Protein AF-A0A1G5H7Q2-F1 (afdb_monomer)

Secondary structure (DSSP, 8-state):
-PPP---------------S------SS-HHHHHHS-HHHHHHHHHHHHHHHHHHHHHHTT-TTGGGEEEEEEE-S-TT-SS-SEEEEEE--SSPPTT-EEEEEESTTSSHHHHHHHHHHHTTS--EEEEEEE-TTSSEEEEEE-

Mean predicted aligned error: 10.67 Å

Nearest PDB structures (foldseek):
  2pn1-assembly1_A-2  TM=3.275E-01  e=1.797E+00  Exiguobacterium sibiricum 255-15
  4it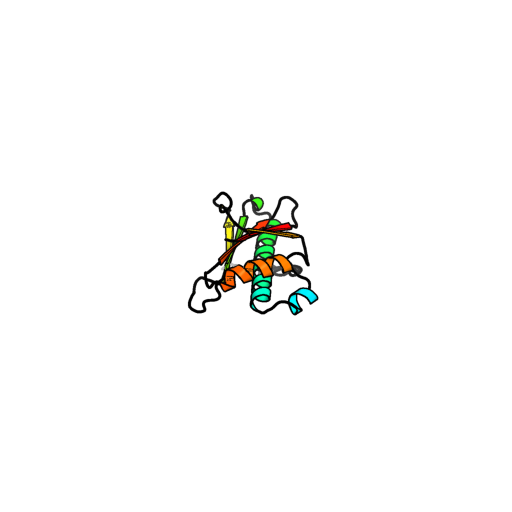4-assembly7_B  TM=2.062E-01  e=1.314E+00  Drosophila melanogaster
  8apo-assembly1_Bc  TM=1.913E-01  e=4.888E+00  Polytomella magna
  8apn-assembly1_Bc  TM=1.744E-01  e=4.888E+00  Polytomella magna

Radius of gyration: 21.03 Å; Cα contacts (8 Å, |Δi|>4): 199; chains: 1; bounding box: 71×62×32 Å

Organism: NCBI:txid490189

Foldseek 3Di:
DDDDDDDDPPPPPPPPPPPPPPPQAFLADPVLLVVDDPQLVLVRVQVSVQVVVLVVCVVVVPVPSQQKKKKAKAFPDPVPPPHGDIDIDGNPDDDDPPKDKDKGAGYRGCNVVSVVVVVVRVVGDIKIWMWHDDDPGGMIMIIID

Solvent-accessible surface area (backbone atoms only — not comparable to full-atom values): 8779 Å² total; per-residue (Å²): 139,86,81,84,81,82,81,81,78,80,81,79,78,75,80,77,77,80,76,74,82,70,76,78,57,50,43,46,40,73,70,54,51,71,70,41,52,75,70,43,41,52,51,50,52,51,50,22,49,39,53,45,52,54,50,49,40,55,74,69,63,47,86,67,47,90,44,44,33,25,41,34,34,39,50,88,54,90,83,52,84,77,44,68,43,75,47,74,46,74,63,90,69,80,80,69,86,87,48,48,73,45,70,30,55,49,61,60,42,36,63,71,49,40,55,56,53,47,61,57,43,71,73,73,47,71,36,58,36,42,40,33,76,41,97,87,80,63,32,33,38,39,34,34,111

pLDDT: mean 77.85, std 17.21, range [39.62, 93.12]

Structure (mmCIF, N/CA/C/O backbone):
data_AF-A0A1G5H7Q2-F1
#
_entry.id   AF-A0A1G5H7Q2-F1
#
loop_
_atom_site.group_PDB
_atom_site.id
_atom_site.type_symbol
_atom_site.label_atom_id
_atom_site.label_alt_id
_atom_site.label_comp_id
_atom_site.label_asym_id
_atom_site.label_entity_id
_atom_site.label_seq_id
_atom_site.pdbx_PDB_ins_code
_atom_site.Cartn_x
_atom_site.Cartn_y
_atom_site.Cartn_z
_atom_site.occupancy
_atom_site.B_iso_or_equiv
_atom_site.auth_seq_id
_atom_site.auth_comp_id
_atom_site.auth_asym_id
_atom_site.auth_atom_id
_atom_site.pdbx_PDB_model_num
ATOM 1 N N . MET A 1 1 ? 50.654 -50.462 1.921 1.00 40.31 1 MET A N 1
ATOM 2 C CA . MET A 1 1 ? 50.726 -48.995 2.110 1.00 40.31 1 MET A CA 1
ATOM 3 C C . MET A 1 1 ? 49.405 -48.376 1.658 1.00 40.31 1 MET A C 1
ATOM 5 O O . MET A 1 1 ? 49.178 -48.260 0.462 1.00 40.31 1 MET A O 1
ATOM 9 N N . LYS A 1 2 ? 48.482 -48.091 2.588 1.00 40.03 2 LYS A N 1
ATOM 10 C CA . LYS A 1 2 ? 47.174 -47.475 2.289 1.00 40.03 2 LYS A CA 1
ATOM 11 C C . LYS A 1 2 ? 47.335 -45.951 2.318 1.00 40.03 2 LYS A C 1
ATOM 13 O O . LYS A 1 2 ? 47.738 -45.409 3.341 1.00 40.03 2 LYS A O 1
ATOM 18 N N . LYS A 1 3 ? 47.072 -45.285 1.190 1.00 40.91 3 LYS A N 1
ATOM 19 C CA . LYS A 1 3 ? 47.108 -43.821 1.059 1.00 40.91 3 LYS A CA 1
ATOM 20 C C . LYS A 1 3 ? 45.896 -43.219 1.784 1.00 40.91 3 LYS A C 1
ATOM 22 O O . LYS A 1 3 ? 44.766 -43.574 1.465 1.00 40.91 3 LYS A O 1
ATOM 27 N N . MET A 1 4 ? 46.146 -42.338 2.755 1.00 39.62 4 MET A N 1
ATOM 28 C CA . MET A 1 4 ? 45.134 -41.457 3.346 1.00 39.62 4 MET A CA 1
ATOM 29 C C . MET A 1 4 ? 44.640 -40.480 2.277 1.00 39.62 4 MET A C 1
ATOM 31 O O . MET A 1 4 ? 45.442 -39.770 1.672 1.00 39.62 4 MET A O 1
ATOM 35 N N . LEU A 1 5 ? 43.329 -40.444 2.054 1.00 40.12 5 LEU A N 1
ATOM 36 C CA . LEU A 1 5 ? 42.669 -39.422 1.252 1.00 40.12 5 LEU A CA 1
ATOM 37 C C . LEU A 1 5 ? 42.170 -38.340 2.221 1.00 40.12 5 LEU A C 1
ATOM 39 O O . LEU A 1 5 ? 41.157 -38.529 2.891 1.00 40.12 5 LEU A O 1
ATOM 43 N N . SER A 1 6 ? 42.907 -37.237 2.352 1.00 40.44 6 SER A N 1
ATOM 44 C CA . SER A 1 6 ? 42.433 -36.064 3.094 1.00 40.44 6 SER A CA 1
ATOM 45 C C . SER A 1 6 ? 41.362 -35.354 2.270 1.00 40.44 6 SER A C 1
ATOM 47 O O . SER A 1 6 ? 41.665 -34.743 1.248 1.00 40.44 6 SER A O 1
ATOM 49 N N . ILE A 1 7 ? 40.108 -35.436 2.711 1.00 47.91 7 ILE A N 1
ATOM 50 C CA . ILE A 1 7 ? 39.013 -34.624 2.177 1.00 47.91 7 ILE A CA 1
ATOM 51 C C . ILE A 1 7 ? 39.123 -33.244 2.825 1.00 47.91 7 ILE A C 1
ATOM 53 O O . ILE A 1 7 ? 38.808 -33.067 4.000 1.00 47.91 7 ILE A O 1
ATOM 57 N N . VAL A 1 8 ? 39.598 -32.265 2.060 1.00 45.09 8 VAL A N 1
ATOM 58 C CA . VAL A 1 8 ? 39.517 -30.851 2.431 1.00 45.09 8 VAL A CA 1
ATOM 59 C C . VAL A 1 8 ? 38.085 -30.399 2.158 1.00 45.09 8 VAL A C 1
ATOM 61 O O . VAL A 1 8 ? 37.691 -30.217 1.009 1.00 45.09 8 VAL A O 1
ATOM 64 N N . VAL A 1 9 ? 37.288 -30.249 3.214 1.00 44.25 9 VAL A N 1
ATOM 65 C CA . VAL A 1 9 ? 35.971 -29.611 3.125 1.00 44.25 9 VAL A CA 1
ATOM 66 C C . VAL A 1 9 ? 36.202 -28.103 3.057 1.00 44.25 9 VAL A C 1
ATOM 68 O O . VAL A 1 9 ? 36.455 -27.460 4.073 1.00 44.25 9 VAL A O 1
ATOM 71 N N . LEU A 1 10 ? 36.149 -27.533 1.850 1.00 40.84 10 LEU A N 1
ATOM 72 C CA . LEU A 1 10 ? 36.019 -26.087 1.688 1.00 40.84 10 LEU A CA 1
ATOM 73 C C . LEU A 1 10 ? 34.616 -25.677 2.153 1.00 40.84 10 LEU A C 1
ATOM 75 O O . LEU A 1 10 ? 33.628 -25.877 1.450 1.00 40.84 10 LEU A O 1
ATOM 79 N N . LEU A 1 11 ? 34.538 -25.087 3.344 1.00 42.00 11 LEU A N 1
ATOM 80 C CA . LEU A 1 11 ? 33.379 -24.317 3.784 1.00 42.00 11 LEU A CA 1
ATOM 81 C C . LEU A 1 11 ? 33.308 -23.037 2.943 1.00 42.00 11 LEU A C 1
ATOM 83 O O . LEU A 1 11 ? 33.927 -22.025 3.261 1.00 42.00 11 LEU A O 1
ATOM 87 N N . LEU A 1 12 ? 32.553 -23.091 1.846 1.00 44.44 12 LEU A N 1
ATOM 88 C CA . LEU A 1 12 ? 32.047 -21.899 1.173 1.00 44.44 12 LEU A CA 1
ATOM 89 C C . LEU A 1 12 ? 31.037 -21.235 2.113 1.00 44.44 12 LEU A C 1
ATOM 91 O O . LEU A 1 12 ? 29.849 -21.554 2.102 1.00 44.44 12 LEU A O 1
ATOM 95 N N . THR A 1 13 ? 31.505 -20.306 2.944 1.00 48.97 13 THR A N 1
ATOM 96 C CA . THR A 1 13 ? 30.626 -19.323 3.575 1.00 48.97 13 THR A CA 1
ATOM 97 C C . THR A 1 13 ? 30.107 -18.412 2.468 1.00 48.97 13 THR A C 1
ATOM 99 O O . THR A 1 13 ? 30.735 -17.414 2.114 1.00 48.97 13 THR A O 1
ATOM 102 N N . ALA A 1 14 ? 28.977 -18.782 1.865 1.00 46.59 14 ALA A N 1
ATOM 103 C CA . ALA A 1 14 ? 28.195 -17.841 1.088 1.00 46.59 14 ALA A CA 1
ATOM 104 C C . ALA A 1 14 ? 27.782 -16.722 2.052 1.00 46.59 14 ALA A C 1
ATOM 106 O O . ALA A 1 14 ? 26.917 -16.918 2.905 1.00 46.59 14 ALA A O 1
ATOM 107 N N . ASN A 1 15 ? 28.441 -15.566 1.951 1.00 44.97 15 ASN A N 1
ATOM 108 C CA . ASN A 1 15 ? 27.963 -14.332 2.558 1.00 44.97 15 ASN A CA 1
ATOM 109 C C . ASN A 1 15 ? 26.642 -13.980 1.870 1.00 44.97 15 ASN A C 1
ATOM 111 O O . ASN A 1 15 ? 26.604 -13.247 0.883 1.00 44.97 15 ASN A O 1
ATOM 115 N N . LEU A 1 16 ? 25.552 -14.559 2.370 1.00 41.03 16 LEU A N 1
ATOM 116 C CA . LEU A 1 16 ? 24.197 -14.107 2.119 1.00 41.03 16 LEU A CA 1
ATOM 117 C C . LEU A 1 16 ? 24.096 -12.707 2.725 1.00 41.03 16 LEU A C 1
ATOM 119 O O . LEU A 1 16 ? 23.753 -12.535 3.890 1.00 41.03 16 LEU A O 1
ATOM 123 N N . SER A 1 17 ? 24.442 -11.702 1.922 1.00 44.06 17 SER A N 1
ATOM 124 C CA . SER A 1 17 ? 24.126 -10.296 2.160 1.00 44.06 17 SER A CA 1
ATOM 125 C C . SER A 1 17 ? 22.605 -10.112 2.063 1.00 44.06 17 SER A C 1
ATOM 127 O O . SER A 1 17 ? 22.088 -9.480 1.142 1.00 44.06 17 SER A O 1
ATOM 129 N N . VAL A 1 18 ? 21.864 -10.718 2.988 1.00 45.47 18 VAL A N 1
ATOM 130 C CA . VAL A 1 18 ? 20.448 -10.433 3.191 1.00 45.47 18 VAL A CA 1
ATOM 131 C C . VAL A 1 18 ? 20.397 -9.131 3.977 1.00 45.47 18 VAL A C 1
ATOM 133 O O . VAL A 1 18 ? 20.736 -9.103 5.156 1.00 45.47 18 VAL A O 1
ATOM 136 N N . GLY A 1 19 ? 20.001 -8.052 3.306 1.00 46.94 19 GLY A N 1
ATOM 137 C CA . GLY A 1 19 ? 19.750 -6.764 3.952 1.00 46.94 19 GLY A CA 1
ATOM 138 C C . GLY A 1 19 ? 20.774 -5.687 3.620 1.00 46.94 19 GLY A C 1
ATOM 139 O O . GLY A 1 19 ? 21.358 -5.089 4.515 1.00 46.94 19 GLY A O 1
ATOM 140 N N . GLN A 1 20 ? 20.963 -5.386 2.336 1.00 39.62 20 GLN A N 1
ATOM 141 C CA . GLN A 1 20 ? 21.412 -4.047 1.968 1.00 39.62 20 GLN A CA 1
ATOM 142 C C . GLN A 1 20 ? 20.201 -3.125 2.156 1.00 39.62 20 GLN A C 1
A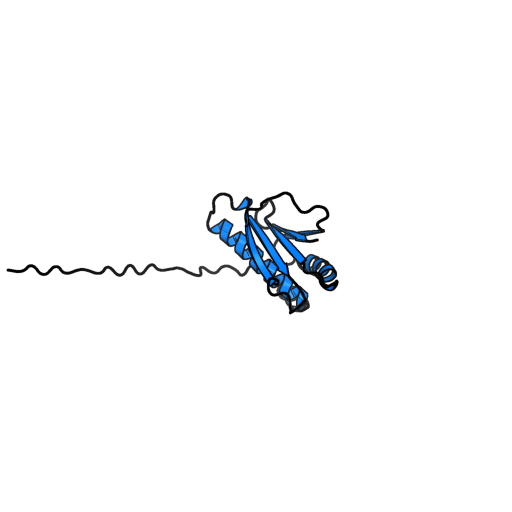TOM 144 O O . GLN A 1 20 ? 19.188 -3.343 1.497 1.00 39.62 20 GLN A O 1
ATOM 149 N N . GLU A 1 21 ? 20.281 -2.201 3.121 1.00 43.53 21 GLU A N 1
ATOM 150 C CA . GLU A 1 21 ? 19.215 -1.304 3.594 1.00 43.53 21 GLU A CA 1
ATOM 151 C C . GLU A 1 21 ? 18.191 -0.938 2.508 1.00 43.53 21 GLU A C 1
ATOM 153 O O . GLU A 1 21 ? 18.346 0.038 1.768 1.00 43.53 21 GLU A O 1
ATOM 158 N N . SER A 1 22 ? 17.102 -1.707 2.405 1.00 45.69 22 SER A N 1
ATOM 159 C CA . SER A 1 22 ? 15.968 -1.259 1.615 1.00 45.69 22 SER A CA 1
ATOM 160 C C . SER A 1 22 ? 15.353 -0.120 2.413 1.00 45.69 22 SER A C 1
ATOM 162 O O . SER A 1 22 ? 14.729 -0.370 3.447 1.00 45.69 22 SER A O 1
ATOM 164 N N . LYS A 1 23 ? 15.553 1.131 1.981 1.00 57.19 23 LYS A N 1
ATOM 165 C CA . LYS A 1 23 ? 14.764 2.256 2.496 1.00 57.19 23 LYS A CA 1
ATOM 166 C C . LYS A 1 23 ? 13.307 1.812 2.495 1.00 57.19 23 LYS A C 1
ATOM 168 O O . LYS A 1 23 ? 12.774 1.478 1.436 1.00 57.19 23 LYS A O 1
ATOM 173 N N . MET A 1 24 ? 12.713 1.747 3.685 1.00 62.50 24 MET A N 1
ATOM 174 C CA . MET A 1 24 ? 11.333 1.318 3.858 1.00 62.50 24 MET A CA 1
ATOM 175 C C . MET A 1 24 ? 10.472 2.174 2.930 1.00 62.50 24 MET A C 1
ATOM 177 O O . MET A 1 24 ? 10.538 3.405 2.976 1.00 62.50 24 MET A O 1
ATOM 181 N N . VAL A 1 25 ? 9.750 1.534 2.011 1.00 73.25 25 VAL A N 1
ATOM 182 C CA . VAL A 1 25 ? 8.901 2.280 1.087 1.00 73.25 25 VAL A CA 1
ATOM 183 C C . VAL A 1 25 ? 7.747 2.836 1.905 1.00 73.25 25 VAL A C 1
ATOM 185 O O . VAL A 1 25 ? 7.018 2.068 2.522 1.00 73.25 25 VAL A O 1
ATOM 188 N N . SER A 1 26 ? 7.612 4.162 1.920 1.00 84.19 26 SER A N 1
ATOM 189 C CA . SER A 1 26 ? 6.481 4.839 2.542 1.00 84.19 26 SER A CA 1
ATOM 190 C C . SER A 1 26 ? 5.737 5.669 1.509 1.00 84.19 26 SER A C 1
ATOM 192 O O . SER A 1 26 ? 6.331 6.512 0.839 1.00 84.19 26 SER A O 1
ATOM 194 N N . VAL A 1 27 ? 4.433 5.446 1.383 1.00 87.81 27 VAL A N 1
ATOM 195 C CA . VAL A 1 27 ? 3.548 6.203 0.481 1.00 87.81 27 VAL A CA 1
ATOM 196 C C . VAL A 1 27 ? 2.880 7.403 1.170 1.00 87.81 27 VAL A C 1
ATOM 198 O O . VAL A 1 27 ? 2.236 8.230 0.523 1.00 87.81 27 VAL A O 1
ATOM 201 N N . VAL A 1 28 ? 3.081 7.537 2.483 1.00 88.94 28 VAL A N 1
ATOM 202 C CA . VAL A 1 28 ? 2.640 8.655 3.338 1.00 88.94 28 VAL A CA 1
ATOM 203 C C . VAL A 1 28 ? 3.804 9.179 4.176 1.00 88.94 28 VAL A C 1
ATOM 205 O O . VAL A 1 28 ? 4.762 8.446 4.434 1.00 88.94 28 VAL A O 1
ATOM 208 N N . THR A 1 29 ? 3.751 10.438 4.609 1.00 89.31 29 THR A N 1
ATOM 209 C CA . THR A 1 29 ? 4.743 10.969 5.561 1.00 89.31 29 THR A CA 1
ATOM 210 C C . THR A 1 29 ? 4.509 10.420 6.972 1.00 89.31 29 THR A C 1
ATOM 212 O O . THR A 1 29 ? 3.444 9.882 7.282 1.00 89.31 29 THR A O 1
ATOM 215 N N . THR A 1 30 ? 5.489 10.580 7.864 1.00 89.12 30 THR A N 1
ATOM 216 C CA . THR A 1 30 ? 5.352 10.210 9.283 1.00 89.12 30 THR A CA 1
ATOM 217 C C . THR A 1 30 ? 4.205 10.968 9.956 1.00 89.12 30 THR A C 1
ATOM 219 O O . THR A 1 30 ? 3.441 10.399 10.736 1.00 89.12 30 THR A O 1
ATOM 222 N N . GLU A 1 31 ? 4.076 12.260 9.665 1.00 90.44 31 GLU A N 1
ATOM 223 C CA . GLU A 1 31 ? 3.040 13.138 10.211 1.00 90.44 31 GLU A CA 1
ATOM 224 C C . GLU A 1 31 ? 1.662 12.735 9.687 1.00 90.44 31 GLU A C 1
ATOM 226 O O . GLU A 1 31 ? 0.698 12.677 10.452 1.00 90.44 31 GLU A O 1
ATOM 231 N N . GLU A 1 32 ? 1.574 12.395 8.400 1.00 90.56 32 GLU A N 1
ATOM 232 C CA . GLU A 1 32 ? 0.348 11.872 7.815 1.00 90.56 32 GLU A CA 1
ATOM 233 C C . GLU A 1 32 ? -0.041 10.549 8.454 1.00 90.56 32 GLU A C 1
ATOM 235 O O . GLU A 1 32 ? -1.176 10.446 8.908 1.00 90.56 32 GLU A O 1
ATOM 240 N N . TYR A 1 33 ? 0.887 9.592 8.562 1.00 91.81 33 TYR A N 1
ATOM 241 C CA . TYR A 1 33 ? 0.647 8.279 9.164 1.00 91.81 33 TYR A CA 1
ATOM 242 C C . TYR A 1 33 ? 0.123 8.391 10.601 1.00 91.81 33 TYR A C 1
ATOM 244 O O . TYR A 1 33 ? -0.827 7.709 10.979 1.00 91.81 33 TYR A O 1
ATOM 252 N N . LYS A 1 34 ? 0.682 9.308 11.401 1.00 92.88 34 LYS A N 1
ATOM 253 C CA . LYS A 1 34 ? 0.197 9.595 12.763 1.00 92.88 34 LYS A CA 1
ATOM 254 C C . LYS A 1 34 ? -1.227 10.157 12.791 1.00 92.88 34 LYS A C 1
ATOM 256 O O . LYS A 1 34 ? -1.918 9.975 13.787 1.00 92.88 34 LYS A O 1
ATOM 261 N N . SER A 1 35 ? -1.648 10.844 11.729 1.00 91.94 35 SER A N 1
ATOM 262 C CA . SER A 1 35 ? -2.992 11.422 11.594 1.00 91.94 35 SER A CA 1
ATOM 263 C C . SER A 1 35 ? -4.036 10.462 11.013 1.00 91.94 35 SER A C 1
ATOM 265 O O . SER A 1 35 ? -5.215 10.815 10.981 1.00 91.94 35 SER A O 1
ATOM 267 N N . LEU A 1 36 ? -3.608 9.300 10.511 1.00 92.06 36 LEU A N 1
ATOM 268 C CA . LEU A 1 36 ? -4.490 8.263 9.985 1.00 92.06 36 LEU A CA 1
ATOM 269 C C . LEU A 1 36 ? -5.175 7.512 11.127 1.00 92.06 36 LEU A C 1
ATOM 271 O O . LEU A 1 36 ? -4.612 7.355 12.214 1.00 92.06 36 LEU A O 1
ATOM 275 N N . ASP A 1 37 ? -6.371 7.000 10.864 1.00 92.31 37 ASP A N 1
ATOM 276 C CA . ASP A 1 37 ? -6.988 6.030 11.765 1.00 92.31 37 ASP A CA 1
ATOM 277 C C . ASP A 1 37 ? -6.451 4.605 11.549 1.00 92.31 37 ASP A C 1
ATOM 279 O O . ASP A 1 37 ? -5.655 4.353 10.649 1.00 92.31 37 ASP A O 1
ATOM 283 N N . GLU A 1 38 ? -6.875 3.648 12.375 1.00 90.56 38 GLU A N 1
ATOM 284 C CA . GLU A 1 38 ? -6.345 2.277 12.318 1.00 90.56 38 GLU A CA 1
ATOM 285 C C . GLU A 1 38 ? -6.634 1.560 10.989 1.00 90.56 38 GLU A C 1
ATOM 287 O O . GLU A 1 38 ? -5.817 0.767 10.521 1.00 90.56 38 GLU A O 1
ATOM 292 N N . THR A 1 39 ? -7.761 1.862 10.335 1.00 89.62 39 THR A N 1
ATOM 293 C CA . THR A 1 39 ? -8.076 1.272 9.023 1.00 89.62 39 THR A CA 1
ATOM 294 C C . THR A 1 39 ? -7.182 1.871 7.941 1.00 89.62 39 THR A C 1
ATOM 296 O O . THR A 1 39 ? -6.647 1.154 7.098 1.00 89.62 39 THR A O 1
ATOM 299 N N . GLU A 1 40 ? -6.981 3.184 7.978 1.00 92.19 40 GLU A N 1
ATOM 300 C CA . GLU A 1 40 ? -6.123 3.914 7.050 1.00 92.19 40 GLU A CA 1
ATOM 301 C C . GLU A 1 40 ? -4.639 3.571 7.232 1.00 92.19 40 GLU A C 1
ATOM 303 O O . GLU A 1 40 ? -3.936 3.411 6.236 1.00 92.19 40 GLU A O 1
ATOM 308 N N . LYS A 1 41 ? -4.158 3.395 8.469 1.00 92.44 41 LYS A N 1
ATOM 309 C CA . LYS A 1 41 ? -2.795 2.908 8.748 1.00 92.44 41 LYS A CA 1
ATOM 310 C C . LYS A 1 41 ? -2.580 1.524 8.160 1.00 92.44 41 LYS A C 1
ATOM 312 O O . LYS A 1 41 ? -1.596 1.296 7.466 1.00 92.44 41 LYS A O 1
ATOM 317 N N . ARG A 1 42 ? -3.549 0.628 8.354 1.00 90.62 42 ARG A N 1
ATOM 318 C CA . ARG A 1 42 ? -3.504 -0.718 7.784 1.00 90.62 42 ARG A CA 1
ATOM 319 C C . ARG A 1 42 ? -3.461 -0.693 6.253 1.00 90.62 42 ARG A C 1
ATOM 321 O O . ARG A 1 42 ? -2.700 -1.446 5.652 1.00 90.62 42 ARG A O 1
ATOM 328 N N . LEU A 1 43 ? -4.241 0.186 5.618 1.00 92.06 43 LEU A N 1
ATOM 329 C CA . LEU A 1 43 ? -4.16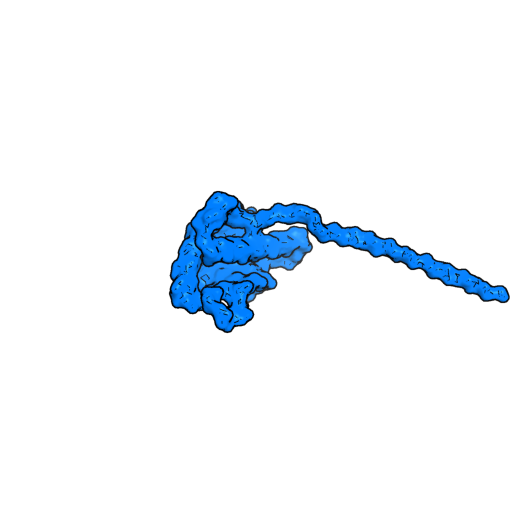3 0.416 4.172 1.00 92.06 43 LEU A CA 1
ATOM 330 C C . LEU A 1 43 ? -2.779 0.926 3.753 1.00 92.06 43 LEU A C 1
ATOM 332 O O . LEU A 1 43 ? -2.222 0.425 2.777 1.00 92.06 43 LEU A O 1
ATOM 336 N N . ALA A 1 44 ? -2.209 1.875 4.500 1.00 92.75 44 ALA A N 1
ATOM 337 C CA . ALA A 1 44 ? -0.866 2.386 4.249 1.00 92.75 44 ALA A CA 1
ATOM 338 C C . ALA A 1 44 ? 0.186 1.274 4.308 1.00 92.75 44 ALA A C 1
ATOM 340 O O . ALA A 1 44 ? 1.006 1.168 3.400 1.00 92.75 44 ALA A O 1
ATOM 341 N N . ASP A 1 45 ? 0.119 0.411 5.318 1.00 92.25 45 ASP A N 1
ATOM 342 C CA . ASP A 1 45 ? 1.062 -0.690 5.501 1.00 92.25 45 ASP A CA 1
ATOM 343 C C . ASP A 1 45 ? 0.952 -1.734 4.380 1.00 92.25 45 ASP A C 1
ATOM 345 O O . ASP A 1 45 ? 1.973 -2.165 3.838 1.00 92.25 45 ASP A O 1
ATOM 349 N N . TYR A 1 46 ? -0.267 -2.090 3.954 1.00 92.81 46 TYR A N 1
ATOM 350 C CA . TYR A 1 46 ? -0.441 -3.012 2.828 1.00 92.81 46 TYR A CA 1
ATOM 351 C C . TYR A 1 46 ? 0.031 -2.425 1.500 1.00 92.81 46 TYR A C 1
ATOM 353 O O . TYR A 1 46 ? 0.685 -3.121 0.723 1.00 92.81 46 TYR A O 1
ATOM 361 N N . VAL A 1 47 ? -0.251 -1.147 1.239 1.00 93.12 47 VAL A N 1
ATOM 362 C CA . VAL A 1 47 ? 0.219 -0.482 0.018 1.00 93.12 47 VAL A CA 1
ATOM 363 C C . VAL A 1 47 ? 1.741 -0.319 0.034 1.00 93.12 47 VAL A C 1
ATOM 365 O O . VAL A 1 47 ? 2.380 -0.568 -0.986 1.00 93.12 47 VAL A O 1
ATOM 368 N N . ASN A 1 48 ? 2.345 0.006 1.180 1.00 92.00 48 ASN A N 1
ATOM 369 C CA . ASN A 1 48 ? 3.801 0.021 1.347 1.00 92.00 48 ASN A CA 1
ATOM 370 C C . ASN A 1 48 ? 4.414 -1.350 1.034 1.00 92.00 48 ASN A C 1
ATOM 372 O O . ASN A 1 48 ? 5.393 -1.427 0.291 1.00 92.00 48 ASN A O 1
ATOM 376 N N . GLY A 1 49 ? 3.814 -2.426 1.554 1.00 91.56 49 GLY A N 1
ATOM 377 C CA . GLY A 1 49 ? 4.224 -3.800 1.270 1.00 91.56 49 GLY A CA 1
ATOM 378 C C . GLY A 1 49 ? 4.123 -4.145 -0.217 1.00 91.56 49 GLY A C 1
ATOM 379 O O . GLY A 1 49 ? 5.101 -4.603 -0.802 1.00 91.56 49 GLY A O 1
ATOM 380 N N . ALA A 1 50 ? 2.986 -3.847 -0.850 1.00 92.44 50 ALA A N 1
ATOM 381 C CA . ALA A 1 50 ? 2.757 -4.084 -2.275 1.00 92.44 50 ALA A CA 1
ATOM 382 C C . ALA A 1 50 ? 3.786 -3.355 -3.151 1.00 92.44 50 ALA A C 1
ATOM 384 O O . ALA A 1 50 ? 4.427 -3.960 -4.013 1.00 92.44 50 ALA A O 1
ATOM 385 N N . VAL A 1 51 ? 4.010 -2.066 -2.884 1.00 91.38 51 VAL A N 1
ATOM 386 C CA . VAL A 1 51 ? 5.014 -1.267 -3.592 1.00 91.38 51 VAL A CA 1
ATOM 387 C C . VAL A 1 51 ? 6.420 -1.830 -3.373 1.00 91.38 51 VAL A C 1
ATOM 389 O O . VAL A 1 51 ? 7.190 -1.936 -4.327 1.00 91.38 51 VAL A O 1
ATOM 392 N N . ALA A 1 52 ? 6.772 -2.207 -2.142 1.00 90.00 52 ALA A N 1
ATOM 393 C CA . ALA A 1 52 ? 8.073 -2.797 -1.843 1.00 90.00 52 ALA A CA 1
ATOM 394 C C . ALA A 1 52 ? 8.291 -4.119 -2.597 1.00 90.00 52 ALA A C 1
ATOM 396 O O . ALA A 1 52 ? 9.370 -4.330 -3.152 1.00 90.00 52 ALA A O 1
ATOM 397 N N . SER A 1 53 ? 7.268 -4.974 -2.689 1.00 89.69 53 SER A N 1
ATOM 398 C CA . SER A 1 53 ? 7.334 -6.223 -3.452 1.00 89.69 53 SER A CA 1
ATOM 399 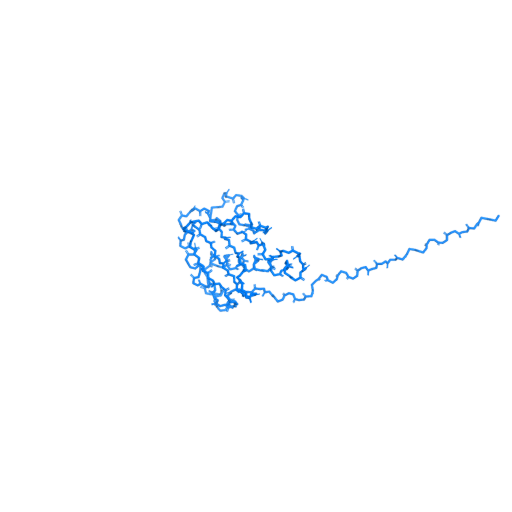C C . SER A 1 53 ? 7.524 -5.980 -4.952 1.00 89.69 53 SER A C 1
ATOM 401 O O . SER A 1 53 ? 8.403 -6.592 -5.559 1.00 89.69 53 SER A O 1
ATOM 403 N N . LEU A 1 54 ? 6.778 -5.041 -5.545 1.00 88.69 54 LEU A N 1
ATOM 404 C CA . LEU A 1 54 ? 6.948 -4.664 -6.955 1.00 88.69 54 LEU A CA 1
ATOM 405 C C . LEU A 1 54 ? 8.346 -4.083 -7.222 1.00 88.69 54 LEU A C 1
ATOM 407 O O . LEU A 1 54 ? 9.015 -4.466 -8.184 1.00 88.69 54 LEU A O 1
ATOM 411 N N . LYS A 1 55 ? 8.849 -3.224 -6.325 1.00 87.44 55 LYS A N 1
ATOM 412 C CA . LYS A 1 55 ? 10.223 -2.702 -6.408 1.00 87.44 55 LYS A CA 1
ATOM 413 C C . LYS A 1 55 ? 11.268 -3.812 -6.317 1.00 87.44 55 LYS A C 1
ATOM 415 O O . LYS A 1 55 ? 12.251 -3.771 -7.054 1.00 87.44 55 LYS A O 1
ATOM 420 N N . ALA A 1 56 ? 11.070 -4.811 -5.460 1.00 86.88 56 ALA A N 1
ATOM 421 C CA . ALA A 1 56 ? 11.986 -5.943 -5.349 1.00 86.88 56 ALA A CA 1
ATOM 422 C C . ALA A 1 56 ? 12.052 -6.762 -6.651 1.00 86.88 56 ALA A C 1
ATOM 424 O O . ALA A 1 56 ? 13.142 -7.154 -7.067 1.00 86.88 56 ALA A O 1
ATOM 425 N N . LEU A 1 57 ? 10.923 -6.970 -7.340 1.00 86.12 57 LEU A N 1
ATOM 426 C CA . LEU A 1 57 ? 10.899 -7.640 -8.650 1.00 86.12 57 LEU A CA 1
ATOM 427 C C . LEU A 1 57 ? 11.682 -6.861 -9.715 1.00 86.12 57 LEU A C 1
ATOM 429 O O . LEU A 1 57 ? 12.458 -7.451 -10.472 1.00 86.12 57 LEU A O 1
ATOM 433 N N . LYS A 1 58 ? 11.533 -5.532 -9.725 1.00 83.12 58 LYS A N 1
ATOM 434 C CA . LYS A 1 58 ? 12.283 -4.626 -10.605 1.00 83.12 58 LYS A CA 1
ATOM 435 C C . LYS A 1 58 ? 13.790 -4.678 -10.335 1.00 83.12 58 LYS A C 1
ATOM 437 O O . LYS A 1 58 ? 14.580 -4.808 -11.269 1.00 83.12 58 LYS A O 1
ATOM 442 N N . LEU A 1 59 ? 14.201 -4.622 -9.064 1.00 83.44 59 LEU A N 1
ATOM 443 C CA . LEU A 1 59 ? 15.614 -4.669 -8.660 1.00 83.44 59 LEU A CA 1
ATOM 444 C C . LEU A 1 59 ? 16.278 -6.016 -8.976 1.00 83.44 59 LEU A C 1
ATOM 446 O O . LEU A 1 59 ? 17.437 -6.042 -9.387 1.00 83.44 59 LEU A O 1
ATOM 450 N N . ASN A 1 60 ? 15.535 -7.119 -8.863 1.00 79.75 60 ASN A N 1
ATOM 451 C CA . ASN A 1 60 ? 16.018 -8.459 -9.202 1.00 79.75 60 ASN A CA 1
ATOM 452 C C . ASN A 1 60 ? 16.068 -8.734 -10.718 1.00 79.75 60 ASN A C 1
ATOM 454 O O . ASN A 1 60 ? 16.367 -9.855 -11.122 1.00 79.75 60 ASN A O 1
ATOM 458 N N . LYS A 1 61 ? 15.808 -7.721 -11.563 1.00 69.38 61 LYS A N 1
ATOM 459 C CA . LYS A 1 61 ? 15.846 -7.803 -13.034 1.00 69.38 61 LYS A CA 1
ATOM 460 C C . LYS A 1 61 ? 15.018 -8.963 -13.594 1.00 69.38 61 LYS A C 1
ATOM 462 O O . LYS A 1 61 ? 15.408 -9.564 -14.597 1.00 69.38 61 LYS A O 1
ATOM 467 N N . SER A 1 62 ? 13.880 -9.271 -12.964 1.00 66.12 62 SER A N 1
ATOM 468 C CA . SER A 1 62 ? 12.954 -10.256 -13.521 1.00 66.12 62 SER A CA 1
ATOM 469 C C . SER A 1 62 ? 12.572 -9.817 -14.936 1.00 66.12 62 SER A C 1
ATOM 471 O O . SER A 1 62 ? 12.165 -8.669 -15.161 1.00 66.12 62 SER A O 1
ATOM 473 N N . THR A 1 63 ? 12.768 -10.698 -15.913 1.00 64.50 63 THR A N 1
ATOM 474 C CA . THR A 1 63 ? 12.353 -10.431 -17.290 1.00 64.50 63 THR A CA 1
ATOM 475 C C . THR A 1 63 ? 10.839 -10.234 -17.275 1.00 64.50 63 THR A C 1
ATOM 477 O O . THR A 1 63 ? 10.118 -11.048 -16.715 1.00 64.50 63 THR A O 1
ATOM 480 N N . ASN A 1 64 ? 10.351 -9.138 -17.863 1.00 72.50 64 ASN A N 1
ATOM 481 C CA . ASN A 1 64 ? 8.931 -8.755 -17.866 1.00 72.50 64 ASN A CA 1
ATOM 482 C C . ASN A 1 64 ? 8.345 -8.247 -16.531 1.00 72.50 64 ASN A C 1
ATOM 484 O O . ASN A 1 64 ? 7.131 -8.313 -16.363 1.00 72.50 64 ASN A O 1
ATOM 488 N N . TYR A 1 65 ? 9.141 -7.665 -15.620 1.00 77.56 65 TYR A N 1
ATOM 489 C CA . TYR A 1 65 ? 8.604 -7.067 -14.377 1.00 77.56 65 TYR A CA 1
ATOM 490 C C . TYR A 1 65 ? 7.442 -6.076 -14.607 1.00 77.56 65 TYR A C 1
ATOM 492 O O . TYR A 1 65 ? 6.554 -5.974 -13.772 1.00 77.56 65 TYR A O 1
ATOM 500 N N . ALA A 1 66 ? 7.412 -5.389 -15.757 1.00 78.06 66 ALA A N 1
ATOM 501 C CA . ALA A 1 66 ? 6.345 -4.462 -16.141 1.00 78.06 66 ALA A CA 1
ATOM 502 C C . ALA A 1 66 ? 4.963 -5.125 -16.309 1.00 78.06 66 ALA A C 1
ATOM 504 O O . ALA A 1 66 ? 3.963 -4.426 -16.431 1.00 78.06 66 ALA A O 1
ATOM 505 N N . LYS A 1 67 ? 4.905 -6.461 -16.346 1.00 84.25 67 LYS A N 1
ATOM 506 C CA . LYS A 1 67 ? 3.658 -7.228 -16.361 1.00 84.25 67 LYS A CA 1
ATOM 507 C C . LYS A 1 67 ? 3.152 -7.566 -14.963 1.00 84.25 67 LYS A C 1
ATOM 509 O O . LYS A 1 67 ? 2.068 -8.114 -14.866 1.00 84.25 67 LYS A O 1
ATOM 514 N N . TYR A 1 68 ? 3.920 -7.311 -13.906 1.00 88.44 68 TY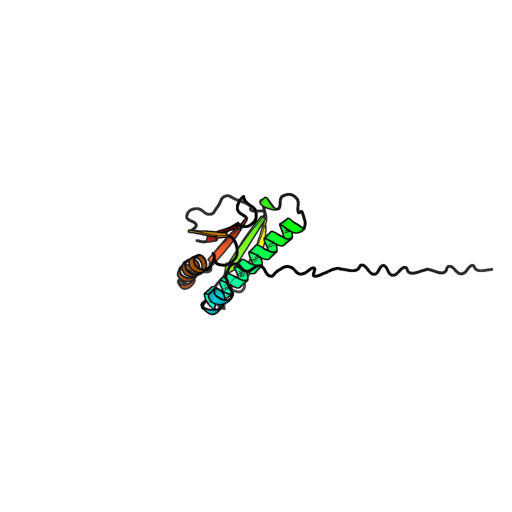R A N 1
ATOM 515 C CA . TYR A 1 68 ? 3.518 -7.687 -12.557 1.00 88.44 68 TYR A CA 1
ATOM 516 C C . TYR A 1 68 ? 2.652 -6.614 -11.904 1.00 88.44 68 TYR A C 1
ATOM 518 O O . TYR A 1 68 ? 2.918 -5.417 -12.011 1.00 88.44 68 TYR A O 1
ATOM 526 N N . GLU A 1 69 ? 1.664 -7.072 -11.151 1.00 91.25 69 GLU A N 1
ATOM 527 C CA . GLU A 1 69 ? 0.817 -6.256 -10.293 1.00 91.25 69 GLU A CA 1
ATOM 528 C C . GLU A 1 69 ? 0.754 -6.857 -8.888 1.00 91.25 69 GLU A C 1
ATOM 530 O O . GLU A 1 69 ? 1.055 -8.035 -8.669 1.00 91.25 69 GLU A O 1
ATOM 535 N N . ALA A 1 70 ? 0.385 -6.026 -7.918 1.00 92.50 70 ALA A N 1
ATOM 536 C CA . ALA A 1 70 ? 0.119 -6.470 -6.562 1.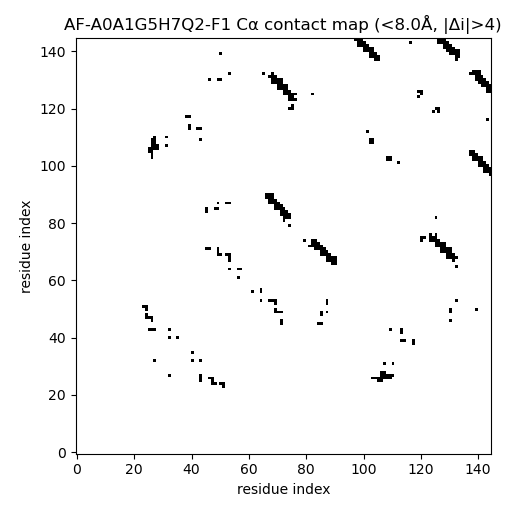00 92.50 70 ALA A CA 1
ATOM 537 C C . ALA A 1 70 ? -1.370 -6.309 -6.250 1.00 92.50 70 ALA A C 1
ATOM 539 O O . ALA A 1 70 ? -1.919 -5.215 -6.350 1.00 92.50 70 ALA A O 1
ATOM 540 N N . SER A 1 71 ? -2.011 -7.394 -5.836 1.00 91.81 71 SER A N 1
ATOM 541 C CA . SER A 1 71 ? -3.386 -7.418 -5.351 1.00 91.81 71 SER A CA 1
ATOM 542 C C . SER A 1 71 ? -3.395 -7.450 -3.829 1.00 91.81 71 SER A C 1
ATOM 544 O O . SER A 1 71 ? -2.772 -8.308 -3.209 1.00 91.81 71 SER A O 1
ATOM 546 N N . ILE A 1 72 ? -4.121 -6.523 -3.218 1.00 92.25 72 ILE A N 1
ATOM 547 C CA . ILE A 1 72 ? -4.336 -6.446 -1.778 1.00 92.25 72 ILE A CA 1
ATOM 548 C C . ILE A 1 72 ? -5.795 -6.806 -1.524 1.00 92.25 72 ILE A C 1
ATOM 550 O O . ILE A 1 72 ? -6.697 -6.065 -1.910 1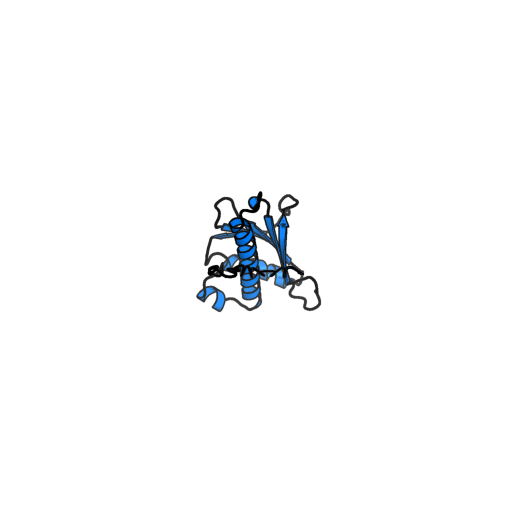.00 92.25 72 ILE A O 1
ATOM 554 N N . SER A 1 73 ? -6.036 -7.928 -0.855 1.00 89.75 73 SER A N 1
ATOM 555 C CA . SER A 1 73 ? -7.369 -8.256 -0.348 1.00 89.75 73 SER A CA 1
ATOM 556 C C . SER A 1 73 ? -7.494 -7.720 1.070 1.00 89.75 73 SER A C 1
ATOM 558 O O . SER A 1 73 ? -6.644 -8.020 1.906 1.00 89.75 73 SER A O 1
ATOM 560 N N . ILE A 1 74 ? -8.536 -6.948 1.371 1.00 89.06 74 ILE A N 1
ATOM 561 C CA . ILE A 1 74 ? -8.774 -6.398 2.709 1.00 89.06 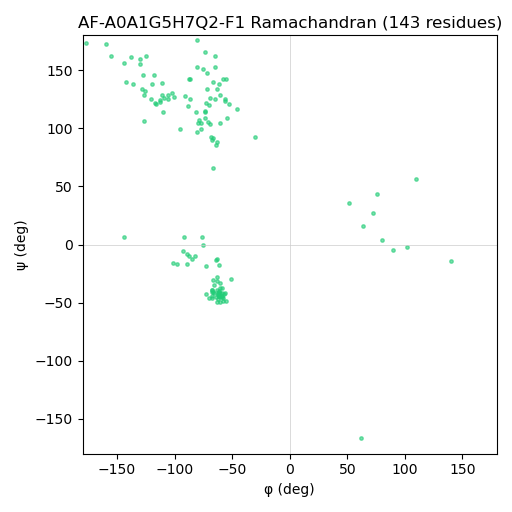74 ILE A CA 1
ATOM 562 C C . ILE A 1 74 ? -10.246 -6.539 3.101 1.00 89.06 74 ILE A C 1
ATOM 564 O O . ILE A 1 74 ? -11.153 -6.314 2.303 1.00 89.06 74 ILE A O 1
ATOM 568 N N . SER A 1 75 ? -10.480 -6.923 4.355 1.00 87.88 75 SER A N 1
ATOM 569 C CA . SER A 1 75 ? -11.820 -7.060 4.926 1.00 87.88 75 SER A CA 1
ATOM 570 C C . SER A 1 75 ? -11.817 -6.587 6.371 1.00 87.88 75 SER A C 1
ATOM 572 O O . SER A 1 75 ? -10.889 -6.864 7.139 1.00 87.88 75 SER A O 1
ATOM 574 N N . LEU A 1 76 ? -12.881 -5.878 6.749 1.00 84.94 76 LEU A N 1
ATOM 575 C CA . LEU A 1 76 ? -13.149 -5.517 8.143 1.00 84.94 76 LEU A CA 1
ATOM 576 C C . LEU A 1 76 ? -13.838 -6.660 8.908 1.00 84.94 76 LEU A C 1
ATOM 578 O O . LEU A 1 76 ? -13.954 -6.606 10.131 1.00 84.94 76 LEU A O 1
ATOM 582 N N . ASN A 1 77 ? -14.287 -7.706 8.208 1.00 83.62 77 ASN A N 1
ATOM 583 C CA . ASN A 1 77 ? -14.917 -8.863 8.825 1.00 83.62 77 ASN A CA 1
ATOM 584 C C . ASN A 1 77 ? -13.856 -9.825 9.376 1.00 83.62 77 ASN A C 1
ATOM 586 O O . ASN A 1 77 ? -13.147 -10.487 8.624 1.00 83.62 77 ASN A O 1
ATOM 590 N N . SER A 1 78 ? -13.806 -9.974 10.699 1.00 74.81 78 SER A N 1
ATOM 591 C CA . SER A 1 78 ? -12.864 -10.869 11.386 1.00 74.81 78 SER A CA 1
ATOM 592 C C . SER A 1 78 ? -13.050 -12.360 11.073 1.00 74.81 78 SER A C 1
ATOM 594 O O . SER A 1 78 ? -12.175 -13.164 11.389 1.00 74.81 78 SER A O 1
ATOM 596 N N . LYS A 1 79 ? -14.174 -12.753 10.459 1.00 78.94 79 LYS A N 1
ATOM 597 C CA . LYS A 1 79 ? -14.432 -14.137 10.026 1.00 78.94 79 LYS A CA 1
ATOM 598 C C . LYS A 1 79 ? -13.843 -14.459 8.653 1.00 78.94 79 LYS A C 1
ATOM 600 O O . LYS A 1 79 ? -13.807 -15.631 8.277 1.00 78.94 79 LYS A O 1
ATOM 605 N N . ASP A 1 80 ? -13.409 -13.450 7.904 1.00 75.44 80 ASP A N 1
ATOM 606 C CA . ASP A 1 80 ? -12.848 -13.624 6.572 1.00 75.44 80 ASP A CA 1
ATOM 607 C C . ASP A 1 80 ? -11.378 -14.062 6.662 1.00 75.44 80 ASP A C 1
ATOM 609 O O . ASP A 1 80 ? -10.468 -13.255 6.850 1.00 75.44 80 ASP A O 1
ATOM 613 N N . LYS A 1 81 ? -11.156 -15.376 6.552 1.00 68.94 81 LYS A N 1
ATOM 614 C CA . LYS A 1 81 ? -9.842 -16.017 6.728 1.00 68.94 81 LYS A CA 1
ATOM 615 C C . LYS A 1 81 ? -8.867 -15.780 5.575 1.00 68.94 81 LYS A C 1
ATOM 617 O O . LYS A 1 81 ? -7.680 -16.039 5.750 1.00 68.94 81 LYS A O 1
ATOM 622 N N . LEU A 1 82 ? -9.367 -15.382 4.406 1.00 68.38 82 LEU A N 1
ATOM 623 C CA . LEU A 1 82 ? -8.547 -15.156 3.214 1.00 68.38 82 LEU A CA 1
ATOM 624 C C . LEU A 1 82 ? -8.277 -13.673 2.985 1.00 68.38 82 LEU A C 1
ATOM 626 O O . LEU A 1 82 ? -7.351 -13.343 2.256 1.00 68.38 82 LEU A O 1
ATOM 630 N N . SER A 1 83 ? -9.031 -12.782 3.623 1.00 71.31 83 SER A N 1
ATOM 631 C CA . SER A 1 83 ? -8.738 -11.354 3.598 1.00 71.31 83 SER A CA 1
ATOM 632 C C . SER A 1 83 ? -7.419 -10.992 4.278 1.00 71.31 83 SER A C 1
ATOM 634 O O . SER A 1 83 ? -6.908 -11.717 5.132 1.00 71.31 83 SER A O 1
ATOM 636 N N . ASN A 1 84 ? -6.930 -9.792 3.966 1.00 80.38 84 ASN A N 1
ATOM 637 C CA . ASN A 1 84 ? -5.779 -9.137 4.585 1.00 80.38 84 ASN A CA 1
ATOM 638 C C . ASN A 1 84 ? -4.423 -9.692 4.138 1.00 80.38 84 ASN A C 1
ATOM 640 O O . ASN A 1 84 ? -3.517 -9.897 4.949 1.00 80.38 84 ASN A O 1
ATOM 644 N N . ASN A 1 85 ? -4.298 -9.915 2.832 1.00 87.50 85 ASN A N 1
ATOM 645 C CA . ASN A 1 85 ? -3.096 -10.428 2.190 1.00 87.50 85 ASN A CA 1
ATOM 646 C C . ASN A 1 85 ? -2.624 -9.494 1.068 1.00 87.50 85 ASN A C 1
ATOM 648 O O . ASN A 1 85 ? -3.389 -8.665 0.571 1.00 87.50 85 ASN A O 1
ATOM 652 N N . ILE A 1 86 ? -1.361 -9.665 0.681 1.00 91.25 86 ILE A N 1
ATOM 653 C CA . ILE A 1 86 ? -0.778 -9.097 -0.532 1.00 91.25 86 ILE A CA 1
ATOM 654 C C . ILE A 1 86 ? -0.379 -10.283 -1.411 1.00 91.25 86 ILE A C 1
ATOM 656 O O . ILE A 1 86 ? 0.421 -11.119 -0.988 1.00 91.25 86 ILE A O 1
ATOM 660 N N . ALA A 1 87 ? -0.914 -10.344 -2.622 1.00 89.94 87 ALA A N 1
ATOM 661 C CA . ALA A 1 87 ? -0.512 -11.277 -3.662 1.00 89.94 87 ALA A CA 1
ATOM 662 C C . ALA A 1 87 ? 0.187 -10.503 -4.781 1.00 89.94 87 ALA A C 1
ATOM 664 O O . ALA A 1 87 ? -0.248 -9.415 -5.144 1.00 89.94 87 ALA A O 1
ATOM 665 N N . VAL A 1 88 ? 1.269 -11.052 -5.327 1.00 90.00 88 VAL A N 1
ATOM 666 C CA . VAL A 1 88 ? 2.009 -10.443 -6.438 1.00 90.00 88 VAL A CA 1
ATOM 667 C C . VAL A 1 88 ? 2.126 -11.470 -7.548 1.00 90.00 88 VAL A C 1
ATOM 669 O O . VAL A 1 88 ? 2.545 -12.600 -7.295 1.00 90.00 88 VAL A O 1
ATOM 672 N N . GLY A 1 89 ? 1.753 -11.087 -8.761 1.00 88.19 89 GLY A N 1
ATOM 673 C CA . GLY A 1 89 ? 1.702 -11.988 -9.908 1.00 88.19 89 GLY A CA 1
ATOM 674 C C . GLY A 1 89 ? 1.724 -11.224 -11.221 1.00 88.19 89 GLY A C 1
ATOM 675 O O . GLY A 1 89 ? 1.682 -9.994 -11.225 1.00 88.19 89 GLY A O 1
ATOM 676 N N . GLU A 1 90 ? 1.832 -11.955 -12.327 1.00 87.31 90 GLU A N 1
ATOM 677 C CA . GLU A 1 90 ? 1.638 -11.377 -13.656 1.00 87.31 90 GLU A CA 1
ATOM 678 C C . GLU A 1 90 ? 0.170 -10.953 -13.825 1.00 87.31 90 GLU A C 1
ATOM 680 O O . GLU A 1 90 ? -0.742 -11.624 -13.349 1.00 87.31 90 GLU A O 1
ATOM 685 N N . SER A 1 91 ? -0.045 -9.805 -14.460 1.00 80.31 91 SER A N 1
ATOM 686 C CA . SER A 1 91 ? -1.360 -9.248 -14.748 1.00 80.31 91 SER A CA 1
ATOM 687 C C . SER A 1 91 ? -2.006 -10.046 -15.881 1.00 80.31 91 SER A C 1
ATOM 689 O O . SER A 1 91 ? -1.518 -10.043 -17.015 1.00 80.31 91 SER A O 1
ATOM 691 N N . ASP A 1 92 ? -3.102 -10.737 -15.566 1.00 66.19 92 ASP A N 1
ATOM 692 C CA . ASP A 1 92 ? -3.784 -11.673 -16.470 1.00 66.19 92 ASP A CA 1
ATOM 693 C C . ASP A 1 92 ? -4.912 -11.027 -17.303 1.00 66.19 92 ASP A C 1
ATOM 695 O O . ASP A 1 92 ? -5.637 -11.729 -18.016 1.00 66.19 92 ASP A O 1
ATOM 699 N N . GLY A 1 93 ? -5.111 -9.702 -17.263 1.00 61.50 93 GLY A N 1
ATOM 700 C CA . GLY A 1 93 ? -6.233 -9.117 -17.998 1.00 61.50 93 GLY A CA 1
ATOM 701 C C . GLY A 1 93 ? -6.385 -7.596 -17.982 1.00 61.50 93 GLY A C 1
ATOM 702 O O . GLY A 1 93 ? -5.648 -6.882 -17.307 1.00 61.50 93 GLY A O 1
ATOM 703 N N . PRO A 1 94 ? -7.346 -7.080 -18.771 1.00 52.91 94 PRO A N 1
ATOM 704 C CA . PRO A 1 94 ? -7.632 -5.654 -18.838 1.00 52.91 94 PRO A CA 1
ATOM 705 C C . PRO A 1 94 ? -8.158 -5.129 -17.491 1.00 52.91 94 PRO A C 1
ATOM 707 O O . PRO A 1 94 ? -8.787 -5.879 -16.741 1.00 52.91 94 PRO A O 1
ATOM 710 N N . PRO A 1 95 ? -7.951 -3.833 -17.193 1.00 60.59 95 PRO A N 1
ATOM 711 C CA . PRO A 1 95 ? -8.394 -3.228 -15.943 1.00 60.59 95 PRO A CA 1
ATOM 712 C C . PRO A 1 95 ? -9.896 -3.426 -15.713 1.00 60.59 95 PRO A C 1
ATOM 714 O O . PRO A 1 95 ? -10.703 -3.349 -16.643 1.00 60.59 95 PRO A O 1
ATOM 717 N N . VAL A 1 96 ? -10.265 -3.655 -14.452 1.00 63.53 96 VAL A N 1
ATOM 718 C CA 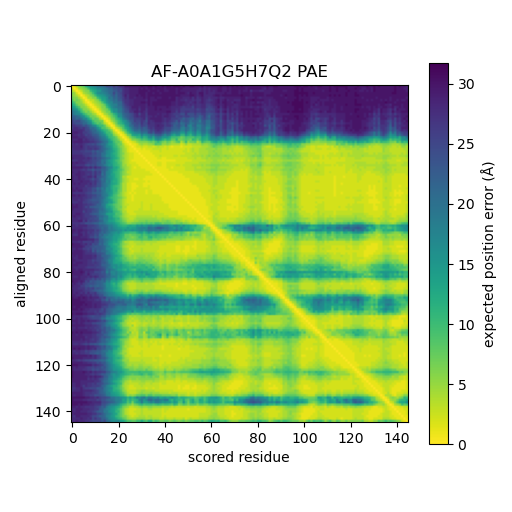. VAL A 1 96 ? -11.653 -3.876 -14.026 1.00 63.53 96 VAL A CA 1
ATOM 719 C C . VAL A 1 96 ? -12.531 -2.691 -14.455 1.00 63.53 96 VAL A C 1
ATOM 721 O O . VAL A 1 96 ? -12.259 -1.537 -14.115 1.00 63.53 96 VAL A O 1
ATOM 724 N N . ALA A 1 97 ? -13.596 -2.966 -15.214 1.00 57.72 97 ALA A N 1
ATOM 725 C CA . ALA A 1 97 ? -14.541 -1.944 -15.659 1.00 57.72 97 ALA A CA 1
ATOM 726 C C . ALA A 1 97 ? -15.219 -1.259 -14.454 1.00 57.72 97 ALA A C 1
ATOM 728 O O . ALA A 1 97 ? -15.612 -1.926 -13.499 1.00 57.72 97 ALA A O 1
ATOM 729 N N . ASN A 1 98 ? -15.376 0.069 -14.512 1.00 63.88 98 ASN A N 1
ATOM 730 C CA . ASN A 1 98 ? -15.889 0.925 -13.427 1.00 63.88 98 ASN A CA 1
ATOM 731 C C . ASN A 1 98 ? -15.032 0.973 -12.148 1.00 63.88 98 ASN A C 1
ATOM 733 O O . ASN A 1 98 ? -15.513 1.442 -11.116 1.00 63.88 98 ASN A O 1
ATOM 737 N N . ALA A 1 99 ? -13.770 0.537 -12.197 1.00 81.19 99 ALA A N 1
ATOM 738 C CA . ALA A 1 99 ? -12.872 0.695 -11.061 1.00 81.19 99 ALA A CA 1
ATOM 739 C C . ALA A 1 99 ? -12.620 2.177 -10.750 1.00 81.19 99 ALA A C 1
ATOM 741 O O . ALA A 1 99 ? -12.316 2.991 -11.627 1.00 81.19 99 ALA A O 1
ATOM 742 N N . GLN A 1 100 ? -12.701 2.521 -9.469 1.00 89.50 100 GLN A N 1
ATOM 743 C CA . GLN A 1 100 ? -12.139 3.762 -8.969 1.00 89.50 100 GLN A CA 1
ATOM 744 C C . GLN A 1 100 ? -10.618 3.657 -8.957 1.00 89.50 100 GLN A C 1
ATOM 746 O O . GLN A 1 100 ? -10.062 2.586 -8.722 1.00 89.50 100 GLN A O 1
ATOM 751 N N . SER A 1 101 ? -9.938 4.779 -9.182 1.00 91.38 101 SER A N 1
ATOM 752 C CA . SER A 1 101 ? -8.482 4.821 -9.136 1.00 91.38 101 SER A CA 1
ATOM 753 C C . SER A 1 101 ? -7.932 6.054 -8.427 1.00 91.38 101 SER A C 1
ATOM 755 O O . SER A 1 101 ? -8.613 7.074 -8.231 1.00 91.38 101 SER A O 1
ATOM 757 N N . CYS A 1 102 ? -6.674 5.937 -8.020 1.00 91.50 102 CYS A N 1
ATOM 758 C CA . CYS A 1 102 ? -5.810 7.037 -7.632 1.00 91.50 102 CYS A CA 1
ATOM 759 C C . CYS A 1 102 ? -4.376 6.737 -8.086 1.00 91.50 102 CYS A C 1
ATOM 761 O O . CYS A 1 102 ? -3.995 5.576 -8.231 1.00 91.50 102 CYS A O 1
ATOM 763 N N . THR A 1 103 ? -3.575 7.782 -8.268 1.00 90.88 103 THR A N 1
ATOM 764 C CA . THR A 1 103 ? -2.141 7.646 -8.534 1.00 90.88 103 THR A CA 1
ATOM 765 C C . THR A 1 103 ? -1.370 8.153 -7.328 1.00 90.88 103 THR A C 1
ATOM 767 O O . THR A 1 103 ? -1.618 9.262 -6.855 1.00 90.88 103 THR A O 1
ATOM 770 N N . ILE A 1 104 ? -0.438 7.340 -6.840 1.00 89.12 104 ILE A N 1
ATOM 771 C CA . ILE A 1 104 ? 0.491 7.691 -5.770 1.00 89.12 104 ILE A CA 1
ATOM 772 C C . ILE A 1 104 ? 1.894 7.836 -6.358 1.00 89.12 104 ILE A C 1
ATOM 774 O O . ILE A 1 104 ? 2.391 6.947 -7.039 1.00 89.12 104 ILE A O 1
ATOM 778 N N . CYS A 1 105 ? 2.531 8.971 -6.116 1.00 85.44 105 CYS A N 1
ATOM 779 C CA . CYS A 1 105 ? 3.874 9.285 -6.587 1.00 85.44 105 CYS A CA 1
ATOM 780 C C . CYS A 1 105 ? 4.697 9.707 -5.376 1.00 85.44 105 CYS A C 1
ATOM 782 O O . CYS A 1 105 ? 4.490 10.792 -4.833 1.00 85.44 105 CYS A O 1
ATOM 784 N N . GLY A 1 106 ? 5.595 8.835 -4.921 1.00 75.19 106 GLY A N 1
ATOM 785 C CA . GLY A 1 106 ? 6.410 9.091 -3.735 1.00 75.19 106 GLY A CA 1
ATOM 786 C C . GLY A 1 106 ? 5.622 9.271 -2.427 1.00 75.19 106 GLY A C 1
ATOM 787 O O . GLY A 1 106 ? 4.438 8.940 -2.311 1.00 75.19 106 GLY A O 1
ATOM 788 N N . VAL A 1 107 ? 6.329 9.783 -1.420 1.00 80.38 107 VAL A N 1
ATOM 789 C CA . VAL A 1 107 ? 5.830 9.988 -0.054 1.00 80.38 107 VAL A CA 1
ATOM 790 C C . VAL A 1 107 ? 4.835 11.153 -0.030 1.00 80.38 107 VAL A C 1
ATOM 792 O O . VAL A 1 107 ? 5.131 12.213 -0.573 1.00 80.38 107 VAL A O 1
ATOM 795 N N . GLY A 1 108 ? 3.686 10.994 0.628 1.00 78.44 108 GLY A N 1
ATOM 796 C CA . GLY A 1 108 ? 2.741 12.101 0.839 1.00 78.44 108 GLY A CA 1
ATOM 797 C C . GLY A 1 108 ? 1.527 12.117 -0.088 1.00 78.44 108 GLY A C 1
ATOM 798 O O . GLY A 1 108 ? 0.663 12.983 0.010 1.00 78.44 108 GLY A O 1
ATOM 799 N N . SER A 1 109 ? 1.450 11.175 -1.027 1.00 81.12 109 SER A N 1
ATOM 800 C CA . SER A 1 109 ? 0.437 11.197 -2.089 1.00 81.12 109 SER A CA 1
ATOM 801 C C . SER A 1 109 ? -0.773 10.300 -1.802 1.00 81.12 109 SER A C 1
ATOM 803 O O . SER A 1 109 ? -1.834 10.472 -2.405 1.00 81.12 109 SER A O 1
ATOM 805 N N . ALA A 1 110 ? -0.661 9.364 -0.855 1.00 88.19 110 ALA A N 1
ATOM 806 C CA . ALA A 1 110 ? -1.655 8.306 -0.683 1.00 88.19 110 ALA A CA 1
ATOM 807 C C . ALA A 1 110 ? -2.823 8.644 0.260 1.00 88.19 110 ALA A C 1
ATOM 809 O O . ALA A 1 110 ? -3.869 7.997 0.194 1.00 88.19 110 ALA A O 1
ATOM 810 N N . ARG A 1 111 ? -2.705 9.679 1.104 1.00 88.62 111 ARG A N 1
ATOM 811 C CA . ARG A 1 111 ? -3.691 9.977 2.162 1.00 88.62 111 ARG A CA 1
ATOM 812 C C . ARG A 1 111 ? -5.122 10.135 1.641 1.00 88.62 111 ARG A C 1
ATOM 814 O O . ARG A 1 111 ? -6.054 9.547 2.185 1.00 88.62 111 ARG A O 1
ATOM 821 N N . ASN A 1 112 ? -5.313 10.923 0.583 1.00 89.00 112 ASN A N 1
ATOM 822 C CA . ASN A 1 112 ? -6.642 11.133 -0.001 1.00 89.00 112 ASN A CA 1
ATOM 823 C C . ASN A 1 112 ? -7.197 9.855 -0.643 1.00 89.00 112 ASN A C 1
ATOM 825 O O . ASN A 1 112 ? -8.410 9.646 -0.645 1.00 89.00 112 ASN A O 1
ATOM 829 N N . CYS A 1 113 ? -6.320 8.991 -1.151 1.00 91.69 113 CYS A N 1
ATOM 830 C CA . CYS A 1 113 ? -6.717 7.706 -1.701 1.00 91.69 113 CYS A CA 1
ATOM 831 C C . CYS A 1 113 ? -7.245 6.770 -0.607 1.00 91.69 113 CYS A C 1
ATOM 833 O O . CYS A 1 113 ? -8.340 6.225 -0.742 1.00 91.69 113 CYS A O 1
ATOM 835 N N . PHE A 1 114 ? -6.540 6.675 0.524 1.00 92.81 114 PHE A N 1
ATOM 836 C CA . PHE A 1 114 ? -6.959 5.837 1.653 1.00 92.81 114 PHE A CA 1
ATOM 837 C C . PHE A 1 114 ? -8.308 6.247 2.227 1.00 92.81 114 PHE A C 1
ATOM 839 O O . PHE A 1 114 ? -9.125 5.378 2.518 1.00 92.81 114 PHE A O 1
ATOM 846 N N . LYS A 1 115 ? -8.599 7.551 2.294 1.00 91.81 115 LYS A N 1
ATOM 847 C CA . LYS A 1 115 ? -9.923 8.038 2.711 1.00 91.81 115 LYS A CA 1
ATOM 848 C C . LYS A 1 115 ? -11.049 7.515 1.816 1.00 91.81 115 LYS A C 1
ATOM 850 O O . LYS A 1 115 ? -12.073 7.075 2.325 1.00 91.81 115 LYS A O 1
ATOM 855 N N . ARG A 1 116 ? -10.858 7.528 0.491 1.00 92.31 116 ARG A N 1
ATOM 856 C CA . ARG A 1 116 ? -11.861 7.038 -0.473 1.00 92.31 116 ARG A CA 1
ATOM 857 C C . ARG A 1 116 ? -12.055 5.526 -0.367 1.00 92.31 116 ARG A C 1
ATOM 859 O O . ARG A 1 116 ? -13.188 5.060 -0.325 1.00 92.31 116 ARG A O 1
ATOM 866 N N . ILE A 1 117 ? -10.956 4.780 -0.269 1.00 91.94 117 ILE A N 1
ATOM 867 C CA . ILE A 1 117 ? -10.964 3.320 -0.095 1.00 91.94 117 ILE A CA 1
ATOM 868 C C . ILE A 1 117 ? -11.673 2.940 1.211 1.00 91.94 117 ILE A C 1
ATOM 870 O O . ILE A 1 117 ? -12.529 2.058 1.229 1.00 91.94 117 ILE A O 1
ATOM 874 N N . ARG A 1 118 ? -11.374 3.648 2.304 1.00 90.88 118 ARG A N 1
ATOM 875 C CA . ARG A 1 118 ? -12.022 3.455 3.604 1.00 90.88 118 ARG A CA 1
ATOM 876 C C . ARG A 1 118 ? -13.538 3.628 3.522 1.00 90.88 118 ARG A C 1
ATOM 878 O O . ARG A 1 118 ? -14.258 2.843 4.132 1.00 90.88 118 ARG A O 1
ATOM 885 N N . THR A 1 119 ? -14.030 4.631 2.793 1.00 89.75 119 THR A N 1
ATOM 886 C CA . THR A 1 119 ? -15.476 4.828 2.612 1.00 89.75 119 THR A CA 1
ATOM 887 C C . THR A 1 119 ? -16.136 3.612 1.963 1.00 89.75 119 THR A C 1
ATOM 889 O O . THR A 1 119 ? -17.230 3.237 2.370 1.00 89.75 119 THR A O 1
ATOM 892 N N . VAL A 1 120 ? -15.465 2.961 1.008 1.00 88.31 120 VAL A N 1
ATOM 893 C CA . VAL A 1 120 ? -15.966 1.726 0.385 1.00 88.31 120 VAL A CA 1
ATOM 894 C C . VAL A 1 120 ? -15.924 0.559 1.377 1.00 88.31 120 VAL A C 1
ATOM 896 O O . VAL A 1 120 ? -16.926 -0.131 1.549 1.00 88.31 120 VAL A O 1
ATOM 899 N N . LEU A 1 121 ? -14.813 0.386 2.100 1.00 87.00 121 LEU A N 1
ATOM 900 C CA . LEU A 1 121 ? -14.659 -0.671 3.109 1.00 87.00 121 LEU A CA 1
ATOM 901 C C . LEU A 1 121 ? -15.675 -0.585 4.252 1.00 87.00 121 LEU A C 1
ATOM 903 O O . LEU A 1 121 ? -16.113 -1.611 4.773 1.00 87.00 121 LEU A O 1
ATOM 907 N N . ALA A 1 122 ? -16.078 0.629 4.628 1.00 86.38 122 ALA A N 1
ATOM 908 C CA . ALA A 1 122 ? -17.083 0.860 5.661 1.00 86.38 122 ALA A CA 1
ATOM 909 C C . ALA A 1 122 ? -18.461 0.266 5.309 1.00 86.38 122 ALA A C 1
ATOM 911 O O . ALA A 1 122 ? -19.262 0.029 6.211 1.00 86.38 122 ALA A O 1
ATOM 912 N N . ASN A 1 123 ? -18.719 -0.051 4.033 1.00 84.81 123 ASN A N 1
ATOM 913 C CA . ASN A 1 123 ? -19.942 -0.733 3.597 1.00 84.81 123 ASN A CA 1
ATOM 914 C C . ASN A 1 123 ? -19.948 -2.240 3.929 1.00 84.81 123 ASN A C 1
ATOM 916 O O . ASN A 1 123 ? -20.916 -2.936 3.624 1.00 84.81 123 ASN A O 1
ATOM 920 N N . GLY A 1 124 ? -18.882 -2.762 4.549 1.00 76.56 124 GLY A N 1
ATOM 921 C CA . GLY A 1 124 ? -18.816 -4.124 5.087 1.00 76.56 124 GLY A CA 1
ATOM 922 C C . GLY A 1 124 ? -18.535 -5.219 4.056 1.00 76.56 124 GLY A C 1
ATOM 923 O O . GLY A 1 124 ? -18.531 -6.397 4.413 1.00 76.56 124 GLY A O 1
ATOM 924 N N . GLN A 1 125 ? -18.290 -4.851 2.799 1.00 79.50 125 GLN A N 1
ATOM 925 C CA . GLN A 1 125 ? -17.866 -5.780 1.753 1.00 79.50 125 GLN A CA 1
ATOM 926 C C . GLN A 1 125 ? -16.334 -5.917 1.756 1.00 79.50 125 GLN A C 1
ATOM 928 O O . GLN A 1 125 ? -15.638 -4.920 1.976 1.00 79.50 125 GLN A O 1
ATOM 933 N N . PRO A 1 126 ? -15.788 -7.123 1.513 1.00 83.19 126 PRO A N 1
ATOM 934 C CA . PRO A 1 126 ? -14.375 -7.282 1.198 1.00 83.19 126 PRO A CA 1
ATOM 935 C C . PRO A 1 126 ? -14.017 -6.458 -0.038 1.00 83.19 126 PRO A C 1
ATOM 937 O O . PRO A 1 126 ? -14.797 -6.390 -0.987 1.00 83.19 126 PRO A O 1
ATOM 940 N N . LEU A 1 127 ? -12.827 -5.868 -0.032 1.00 88.25 127 LEU A N 1
ATOM 941 C CA . LEU A 1 127 ? -12.324 -5.062 -1.135 1.00 88.25 127 LEU A CA 1
ATOM 942 C C . LEU A 1 127 ? -11.041 -5.678 -1.679 1.00 88.25 127 LEU A C 1
ATOM 944 O O . LEU A 1 127 ? -10.165 -6.087 -0.911 1.00 88.25 127 LEU A O 1
ATOM 948 N N . VAL A 1 128 ? -10.921 -5.698 -3.003 1.00 88.81 128 VAL A N 1
ATOM 949 C CA . VAL A 1 128 ? -9.660 -5.991 -3.684 1.00 88.81 128 VAL A CA 1
ATOM 950 C C . VAL A 1 128 ? -9.111 -4.687 -4.237 1.00 88.81 128 VAL A C 1
ATOM 952 O O . VAL A 1 128 ? -9.788 -3.958 -4.958 1.00 88.81 128 VAL A O 1
ATOM 955 N N . ILE A 1 129 ? -7.875 -4.387 -3.864 1.00 91.19 129 ILE A N 1
ATOM 956 C CA . ILE A 1 129 ? -7.147 -3.209 -4.309 1.00 91.19 129 ILE A CA 1
ATOM 957 C C . ILE A 1 129 ? -6.000 -3.693 -5.190 1.00 91.19 129 ILE A C 1
ATOM 959 O O . ILE A 1 129 ? -5.156 -4.456 -4.731 1.00 91.19 129 ILE A O 1
ATOM 963 N N . THR A 1 130 ? -5.941 -3.230 -6.432 1.00 92.25 130 THR A N 1
ATOM 964 C CA . THR A 1 130 ? -4.852 -3.570 -7.358 1.00 92.25 130 THR A CA 1
ATOM 965 C C . THR A 1 130 ? -3.871 -2.411 -7.439 1.00 92.25 130 THR A C 1
ATOM 967 O O . THR A 1 130 ? -4.280 -1.266 -7.638 1.00 92.25 130 THR A O 1
ATOM 970 N N . VAL A 1 131 ? -2.582 -2.701 -7.285 1.00 92.19 131 VAL A N 1
ATOM 971 C CA . VAL A 1 131 ? -1.469 -1.750 -7.324 1.00 92.19 131 VAL A CA 1
ATOM 972 C C . VAL A 1 131 ? -0.579 -2.083 -8.516 1.00 92.19 131 VAL A C 1
ATOM 974 O O . VAL A 1 131 ? -0.037 -3.184 -8.607 1.00 92.19 131 VAL A O 1
ATOM 977 N N . ILE A 1 132 ? -0.414 -1.117 -9.417 1.00 90.31 132 ILE A N 1
ATOM 978 C CA . ILE A 1 132 ? 0.328 -1.263 -10.676 1.00 90.31 132 ILE A CA 1
ATOM 979 C C . ILE A 1 132 ? 1.351 -0.131 -10.769 1.00 90.31 132 ILE A C 1
ATOM 981 O O . ILE A 1 132 ? 1.015 1.025 -10.519 1.00 90.31 132 ILE A O 1
ATOM 985 N N . GLU A 1 133 ? 2.598 -0.427 -11.133 1.00 88.25 133 GLU A N 1
ATOM 986 C CA . GLU A 1 133 ? 3.588 0.616 -11.429 1.00 88.25 133 GLU A CA 1
ATOM 987 C C . GLU A 1 133 ? 3.207 1.341 -12.731 1.00 88.25 133 GLU A C 1
ATOM 989 O O . GLU A 1 133 ? 3.000 0.721 -13.771 1.00 88.25 133 GLU A O 1
ATOM 994 N N . THR A 1 134 ? 3.108 2.668 -12.696 1.00 82.44 134 THR A N 1
ATOM 995 C CA . THR A 1 134 ? 2.846 3.463 -13.905 1.00 82.44 134 THR A CA 1
ATOM 996 C C . THR A 1 134 ? 4.127 3.675 -14.716 1.00 82.44 134 THR A C 1
ATOM 998 O O . THR A 1 134 ? 5.228 3.745 -14.158 1.00 82.44 134 THR A O 1
ATOM 1001 N N . ASN A 1 135 ? 3.981 3.856 -16.032 1.00 66.50 135 ASN A N 1
ATOM 1002 C CA . ASN A 1 135 ? 5.079 4.208 -16.934 1.00 66.50 135 ASN A CA 1
ATOM 1003 C C . ASN A 1 135 ? 5.796 5.478 -16.436 1.00 66.50 135 ASN A C 1
ATOM 1005 O O . ASN A 1 135 ? 5.234 6.568 -16.487 1.00 66.50 135 ASN A O 1
ATOM 1009 N N . GLY A 1 136 ? 7.022 5.332 -15.928 1.00 63.59 136 GLY A N 1
ATOM 1010 C CA . GLY A 1 136 ? 7.774 6.426 -15.295 1.00 63.59 136 GLY A CA 1
ATOM 1011 C C . GLY A 1 136 ? 8.559 6.015 -14.047 1.00 63.59 136 GLY A C 1
ATOM 1012 O O . GLY A 1 136 ? 9.466 6.730 -13.642 1.00 63.59 136 GLY A O 1
ATOM 1013 N N . GLY A 1 137 ? 8.278 4.837 -13.482 1.00 65.38 137 GLY A N 1
ATOM 1014 C CA . GLY A 1 137 ? 9.214 4.117 -12.615 1.00 65.38 137 GLY A CA 1
ATOM 1015 C C . GLY A 1 137 ? 9.162 4.409 -11.111 1.00 65.38 137 GLY A C 1
ATOM 1016 O O . GLY A 1 137 ? 9.879 3.734 -10.375 1.00 65.38 137 GLY A O 1
ATOM 1017 N N . ASP A 1 138 ? 8.343 5.368 -10.665 1.00 76.88 138 ASP A N 1
ATOM 1018 C CA . ASP A 1 138 ? 8.238 5.766 -9.246 1.00 76.88 138 ASP A CA 1
ATOM 1019 C C . ASP A 1 138 ? 6.816 6.150 -8.792 1.00 76.88 138 ASP A C 1
ATOM 1021 O O . ASP A 1 138 ? 6.600 6.595 -7.659 1.00 76.88 138 ASP A O 1
ATOM 1025 N N . CYS A 1 139 ? 5.834 5.957 -9.668 1.00 87.88 139 CYS A N 1
ATOM 1026 C CA . CYS A 1 139 ? 4.426 6.194 -9.386 1.00 87.88 139 CYS A CA 1
ATOM 1027 C C . CYS A 1 139 ? 3.648 4.884 -9.520 1.00 87.88 139 CYS A C 1
ATOM 1029 O O . CYS A 1 139 ? 3.959 4.059 -10.382 1.00 87.88 139 CYS A O 1
ATOM 1031 N N . TYR A 1 140 ? 2.619 4.713 -8.695 1.00 90.25 140 TYR A N 1
ATOM 1032 C CA . TYR A 1 140 ? 1.762 3.536 -8.688 1.00 90.25 140 TYR A CA 1
ATOM 1033 C C . TYR A 1 140 ? 0.309 3.951 -8.841 1.00 90.25 140 TYR A C 1
ATOM 1035 O O . TYR A 1 140 ? -0.175 4.848 -8.150 1.00 90.25 140 TYR A O 1
ATOM 1043 N N . GLN A 1 141 ? -0.391 3.284 -9.744 1.00 92.00 141 GLN A N 1
ATOM 1044 C CA . GLN A 1 141 ? -1.830 3.373 -9.855 1.00 92.00 141 GLN A CA 1
ATOM 1045 C C . GLN A 1 141 ? -2.442 2.355 -8.900 1.00 92.00 141 GLN A C 1
ATOM 1047 O O . GLN A 1 141 ? -2.128 1.169 -8.954 1.00 92.00 141 GLN A O 1
ATOM 1052 N N . ILE A 1 142 ? -3.318 2.834 -8.027 1.00 92.12 142 ILE A N 1
ATOM 1053 C CA . ILE A 1 142 ? -4.118 2.015 -7.125 1.00 92.12 142 ILE A CA 1
ATOM 1054 C C . ILE A 1 142 ? -5.539 2.021 -7.672 1.00 92.12 142 ILE A C 1
ATOM 1056 O O . ILE A 1 142 ? -6.090 3.092 -7.934 1.00 92.12 142 ILE A O 1
ATOM 1060 N N . THR A 1 143 ? -6.133 0.846 -7.844 1.00 92.31 143 THR A N 1
ATOM 1061 C CA . THR A 1 143 ? -7.505 0.682 -8.337 1.00 92.31 143 THR A CA 1
ATOM 1062 C C . THR A 1 143 ? -8.322 -0.202 -7.403 1.00 92.31 143 THR A C 1
ATOM 1064 O O . THR A 1 143 ? -7.769 -1.102 -6.777 1.00 92.31 143 THR A O 1
ATOM 1067 N N . TRP A 1 144 ? -9.615 0.081 -7.265 1.00 90.50 144 TRP A N 1
ATOM 1068 C CA . TRP A 1 144 ? -10.544 -0.665 -6.409 1.00 90.50 144 TRP A CA 1
ATOM 1069 C C . TRP A 1 144 ? -11.986 -0.510 -6.912 1.00 90.50 144 TRP A C 1
ATOM 1071 O O . TRP A 1 144 ? -12.280 0.419 -7.671 1.00 90.50 144 TRP A O 1
ATOM 1081 N N . ASN A 1 145 ? -12.886 -1.396 -6.489 1.00 79.25 145 ASN A N 1
ATOM 1082 C CA . ASN A 1 145 ? -14.304 -1.406 -6.864 1.00 79.25 145 ASN A CA 1
ATOM 1083 C C . ASN A 1 145 ? -15.237 -1.553 -5.660 1.00 79.25 145 ASN A C 1
ATOM 1085 O O . ASN A 1 145 ? -14.983 -2.419 -4.803 1.00 79.25 145 ASN A O 1
#

Sequence (145 aa):
MKKMLSIVVLLLTANLSVGQESKMVSVVTTEEYKSLDETEKRLADYVNGAVASLKALKLNKSTNYAKYEASISISLNSKDKLSNNIAVGESDGPPVANAQSCTICGVGSARNCFKRIRTVLANGQPLVITVIETNGGDCYQITWN